Protein AF-A0A7Z0QKZ6-F1 (afdb_monomer_lite)

pLDDT: mean 84.81, std 18.02, range [39.22, 97.56]

Secondary structure (DSSP, 8-state):
-----PPPP--TT-----EEEEEEETTTTEEEEEEES-B-TTHHHHHHHHHHHHHHTT-EEEEEEEE---B-HHHHHHHHHHHHHHHHHHHT--

Foldseek 3Di:
DDDPDPDDPDPPDPPKDWDKDWDADPVQLEIEMETEEEHDPCQLVVLCVRCVVSVVVVHQHDYYHYDYPYYDVVSVVSNVVVSVVRNVVNVVVD

Organism: NCBI:txid2823807

Structure (mmCIF, N/CA/C/O backbone):
data_AF-A0A7Z0QKZ6-F1
#
_entry.id   AF-A0A7Z0QKZ6-F1
#
loop_
_atom_site.group_PDB
_atom_site.id
_atom_site.type_symbol
_atom_site.label_atom_id
_atom_site.label_alt_id
_atom_site.label_comp_id
_atom_site.label_asym_id
_atom_site.label_entity_id
_atom_site.label_seq_id
_atom_site.pdbx_PDB_ins_code
_atom_site.Cartn_x
_atom_site.Cartn_y
_atom_site.Cartn_z
_atom_site.occupancy
_atom_site.B_iso_or_equiv
_atom_site.auth_seq_id
_atom_site.auth_comp_id
_atom_site.auth_asym_id
_atom_site.auth_atom_id
_atom_site.pdbx_PDB_model_num
ATOM 1 N N . MET A 1 1 ? -5.699 32.355 -43.382 1.00 43.12 1 MET A N 1
ATOM 2 C CA . MET A 1 1 ? -4.638 32.310 -42.357 1.00 43.12 1 MET A CA 1
ATOM 3 C C . MET A 1 1 ? -5.149 31.380 -41.281 1.00 43.12 1 MET A C 1
ATOM 5 O O . MET A 1 1 ? -6.093 31.742 -40.596 1.00 43.12 1 MET A O 1
ATOM 9 N N . THR A 1 2 ? -4.662 30.146 -41.265 1.00 46.81 2 THR A N 1
ATOM 10 C CA . THR A 1 2 ? -5.127 29.094 -40.355 1.00 46.81 2 THR A CA 1
ATOM 11 C C . THR A 1 2 ? -4.120 29.032 -39.218 1.00 46.81 2 THR A C 1
ATOM 13 O O . THR A 1 2 ? -2.930 28.860 -39.480 1.00 46.81 2 THR A O 1
ATOM 16 N N . GLU A 1 3 ? -4.568 29.274 -37.990 1.00 48.03 3 GLU A N 1
ATOM 17 C CA . GLU A 1 3 ? -3.710 29.185 -36.808 1.00 48.03 3 GLU A CA 1
ATOM 18 C C . GLU A 1 3 ? -3.150 27.760 -36.670 1.00 48.03 3 GLU A C 1
ATOM 20 O O . GLU A 1 3 ? -3.857 26.798 -36.991 1.00 48.03 3 GLU A O 1
ATOM 25 N N . PRO A 1 4 ? -1.894 27.591 -36.221 1.00 47.53 4 PRO A N 1
ATOM 26 C CA . PRO A 1 4 ? -1.378 26.271 -35.916 1.00 47.53 4 PRO A CA 1
ATOM 27 C C . PRO A 1 4 ? -2.149 25.727 -34.712 1.00 47.53 4 PRO A C 1
ATOM 29 O O . PRO A 1 4 ? -2.084 26.272 -33.611 1.00 47.53 4 PRO A O 1
ATOM 32 N N . VAL A 1 5 ? -2.904 24.653 -34.942 1.00 58.44 5 VAL A N 1
ATOM 33 C CA . VAL A 1 5 ? -3.460 23.826 -33.872 1.00 58.44 5 VAL A CA 1
ATOM 34 C C . VAL A 1 5 ? -2.263 23.301 -33.090 1.00 58.44 5 VAL A C 1
ATOM 36 O O . VAL A 1 5 ? -1.442 22.577 -33.644 1.00 58.44 5 VAL A O 1
ATOM 39 N N . ALA A 1 6 ? -2.122 23.733 -31.838 1.00 55.16 6 ALA A N 1
ATOM 40 C CA . ALA A 1 6 ? -1.105 23.196 -30.951 1.00 55.16 6 ALA A CA 1
ATOM 41 C C . ALA A 1 6 ? -1.318 21.684 -30.841 1.00 55.16 6 ALA A C 1
ATOM 43 O O . ALA A 1 6 ? -2.416 21.243 -30.485 1.00 55.16 6 ALA A O 1
ATOM 44 N N . ASP A 1 7 ? -0.286 20.906 -31.166 1.00 52.22 7 ASP A N 1
AT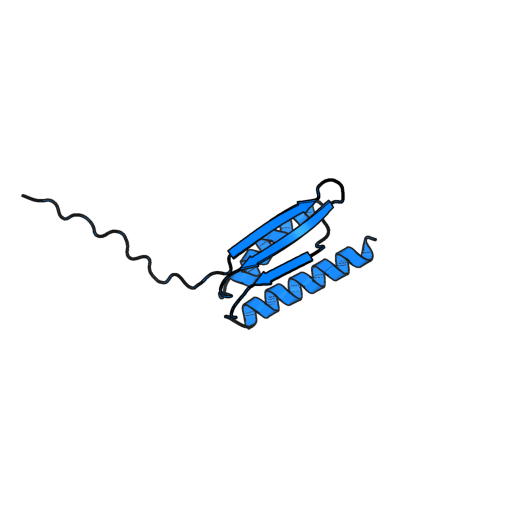OM 45 C CA . ASP A 1 7 ? -0.297 19.473 -30.917 1.00 52.22 7 ASP A CA 1
ATOM 46 C C . ASP A 1 7 ? -0.644 19.238 -29.437 1.00 52.22 7 ASP A C 1
ATOM 48 O O . ASP A 1 7 ? -0.117 19.939 -28.560 1.00 52.22 7 ASP A O 1
ATOM 52 N N . PRO A 1 8 ? -1.559 18.300 -29.124 1.00 52.94 8 PRO A N 1
ATOM 53 C CA . PRO A 1 8 ? -1.796 17.923 -27.740 1.00 52.94 8 PRO A CA 1
ATOM 54 C C . PRO A 1 8 ? -0.454 17.497 -27.132 1.00 52.94 8 PRO A C 1
ATOM 56 O O . PRO A 1 8 ? 0.336 16.850 -27.823 1.00 52.94 8 PRO A O 1
ATOM 59 N N . PRO A 1 9 ? -0.167 17.861 -25.869 1.00 47.19 9 PRO A N 1
ATOM 60 C CA . PRO A 1 9 ? 1.122 17.559 -25.269 1.00 47.19 9 PRO A CA 1
ATOM 61 C C . PRO A 1 9 ? 1.375 16.058 -25.383 1.00 47.19 9 PRO A C 1
ATOM 63 O O . PRO A 1 9 ? 0.572 15.257 -24.895 1.00 47.19 9 PRO A O 1
ATOM 66 N N . GLU A 1 10 ? 2.473 15.683 -26.046 1.00 48.81 10 GLU A N 1
ATOM 67 C CA . GLU A 1 10 ? 2.975 14.317 -26.002 1.00 48.81 10 GLU A CA 1
ATOM 68 C C . GLU A 1 10 ? 3.066 13.930 -24.527 1.00 48.81 10 GLU A C 1
ATOM 70 O O . GLU A 1 10 ? 3.804 14.540 -23.747 1.00 48.81 10 GLU A O 1
ATOM 75 N N . ILE A 1 11 ? 2.259 12.947 -24.123 1.00 49.16 11 ILE A N 1
ATOM 76 C CA . ILE A 1 11 ? 2.356 12.336 -22.803 1.00 49.16 11 ILE A CA 1
ATOM 77 C C . ILE A 1 11 ? 3.686 11.585 -22.800 1.00 49.16 11 ILE A C 1
ATOM 79 O O . ILE A 1 11 ? 3.762 10.401 -23.127 1.00 49.16 11 ILE A O 1
ATOM 83 N N . GLY A 1 12 ? 4.753 12.312 -22.480 1.00 39.22 12 GLY A N 1
ATOM 84 C CA . GLY A 1 12 ? 6.066 11.758 -22.231 1.00 39.22 12 GLY A CA 1
ATOM 85 C C . GLY A 1 12 ? 5.949 10.667 -21.170 1.00 39.22 12 GLY A C 1
ATOM 86 O O . GLY A 1 12 ? 5.468 10.913 -20.066 1.00 39.22 12 GLY A O 1
ATOM 87 N N . SER A 1 13 ? 6.353 9.455 -21.557 1.00 43.19 13 SER A N 1
ATOM 88 C CA . SER A 1 13 ? 6.683 8.326 -20.681 1.00 43.19 13 SER A CA 1
ATOM 89 C C . SER A 1 13 ? 5.663 8.002 -19.578 1.00 43.19 13 SER A C 1
ATOM 91 O O . SER A 1 13 ? 5.948 8.084 -18.381 1.00 43.19 13 SER A O 1
ATOM 93 N N . ALA A 1 14 ? 4.491 7.499 -19.975 1.00 49.19 14 ALA A N 1
ATOM 94 C CA . ALA A 1 14 ? 3.637 6.715 -19.085 1.00 49.19 14 ALA A CA 1
ATOM 95 C C . ALA A 1 14 ? 4.364 5.414 -18.684 1.00 49.19 14 ALA A C 1
ATOM 97 O O . ALA A 1 14 ? 4.158 4.362 -19.286 1.00 49.19 14 ALA A O 1
ATOM 98 N N . GLN A 1 15 ? 5.257 5.477 -17.689 1.00 54.88 15 GLN A N 1
ATOM 99 C CA . GLN A 1 15 ? 5.673 4.269 -16.978 1.00 54.88 15 GLN A CA 1
ATOM 100 C C . GLN A 1 15 ? 4.397 3.564 -16.513 1.00 54.88 15 GLN A C 1
ATOM 102 O O . GLN A 1 15 ? 3.496 4.237 -16.005 1.00 54.88 15 GLN A O 1
ATOM 107 N N . PRO A 1 16 ? 4.264 2.247 -16.707 1.00 58.47 16 PRO A N 1
ATOM 108 C CA . PRO A 1 16 ? 3.073 1.576 -16.248 1.00 58.47 16 PRO A CA 1
ATOM 109 C C . PRO A 1 16 ? 3.078 1.622 -14.716 1.00 58.47 16 PRO A C 1
ATOM 111 O O . PRO A 1 16 ? 4.065 1.291 -14.058 1.00 58.47 16 PRO A O 1
ATOM 114 N N . TYR A 1 17 ? 1.994 2.154 -14.163 1.00 80.81 17 TYR A N 1
ATOM 115 C CA . TYR A 1 17 ? 1.843 2.363 -12.733 1.00 80.81 17 TYR A CA 1
ATOM 116 C C . TYR A 1 17 ? 0.865 1.340 -12.177 1.00 80.81 17 TYR A C 1
ATOM 118 O O . TYR A 1 17 ? -0.231 1.163 -12.723 1.00 80.81 17 TYR A O 1
ATOM 126 N N . LEU A 1 18 ? 1.199 0.761 -11.025 1.00 93.00 18 LEU A N 1
ATOM 127 C CA . LEU A 1 18 ? 0.291 -0.118 -10.312 1.00 93.00 18 LEU A CA 1
ATOM 128 C C . LEU A 1 18 ? -0.901 0.723 -9.872 1.00 93.00 18 LEU A C 1
ATOM 130 O O . LEU A 1 18 ? -0.775 1.709 -9.137 1.00 93.00 18 LEU A O 1
ATOM 134 N N . SER A 1 19 ? -2.080 0.370 -10.350 1.00 95.06 19 SER A N 1
ATOM 135 C CA . SER A 1 19 ? -3.312 0.986 -9.888 1.00 95.06 19 SER A CA 1
ATOM 136 C C . SER A 1 19 ? -3.647 0.432 -8.509 1.00 95.06 19 SER A C 1
ATOM 138 O O . SER A 1 19 ? -3.512 -0.766 -8.264 1.00 95.06 19 SER A O 1
ATOM 140 N N . MET A 1 20 ? -4.053 1.308 -7.590 1.00 96.44 20 MET A N 1
ATOM 141 C CA . MET A 1 20 ? -4.271 0.953 -6.189 1.00 96.44 20 MET A CA 1
ATOM 142 C C . MET A 1 20 ? -5.594 1.518 -5.693 1.00 96.44 20 MET A C 1
ATOM 144 O O . MET A 1 20 ? -5.909 2.684 -5.937 1.00 96.44 20 MET A O 1
ATOM 148 N N . ARG A 1 21 ? -6.348 0.720 -4.938 1.00 96.44 21 ARG A N 1
ATOM 149 C CA . ARG A 1 21 ? -7.581 1.168 -4.285 1.00 96.44 21 ARG A CA 1
ATOM 150 C C . ARG A 1 21 ? -7.694 0.608 -2.884 1.00 96.44 21 ARG A C 1
ATOM 152 O O . ARG A 1 21 ? -7.622 -0.601 -2.689 1.00 96.44 21 ARG A O 1
ATOM 159 N N . ALA A 1 22 ? -7.936 1.505 -1.936 1.00 96.44 22 ALA A N 1
ATOM 160 C CA . ALA A 1 22 ? -8.318 1.161 -0.578 1.00 96.44 22 ALA A CA 1
ATOM 161 C C . ALA A 1 22 ? -9.842 0.996 -0.475 1.00 96.44 22 ALA A C 1
ATOM 163 O O . ALA A 1 22 ? -10.607 1.757 -1.071 1.00 96.44 22 ALA A O 1
ATOM 164 N N . MET A 1 23 ? -10.273 0.008 0.298 1.00 97.25 23 MET A N 1
ATOM 165 C CA . MET A 1 23 ? -11.655 -0.199 0.719 1.00 97.25 23 MET A CA 1
ATOM 166 C C . MET A 1 23 ? -11.662 -0.491 2.215 1.00 97.25 23 MET A C 1
ATOM 168 O O . MET A 1 23 ? -10.699 -1.054 2.740 1.00 97.25 23 MET A O 1
ATOM 172 N N . THR A 1 24 ? -12.739 -0.137 2.904 1.00 96.81 24 THR A N 1
ATOM 173 C CA . THR A 1 24 ? -12.807 -0.280 4.356 1.00 96.81 24 THR A CA 1
ATOM 174 C C . THR A 1 24 ? -14.086 -0.958 4.818 1.00 96.81 24 THR A C 1
ATOM 176 O O . THR A 1 24 ? -15.153 -0.776 4.238 1.00 96.81 24 THR A O 1
ATOM 179 N N . ASP A 1 25 ? -13.964 -1.710 5.908 1.00 96.19 25 ASP A N 1
ATOM 180 C CA . ASP A 1 25 ? -15.075 -2.039 6.796 1.00 96.19 25 ASP A CA 1
ATOM 181 C C . ASP A 1 25 ? -14.990 -1.082 7.988 1.00 96.19 25 ASP A C 1
ATOM 183 O O . ASP A 1 25 ? -14.072 -1.163 8.810 1.00 96.19 25 ASP A O 1
ATOM 187 N N . THR A 1 26 ? -15.909 -0.122 8.048 1.00 94.00 26 THR A N 1
ATOM 188 C CA . THR A 1 26 ? -15.895 0.935 9.065 1.00 94.00 26 THR A CA 1
ATOM 189 C C . THR A 1 26 ? -16.338 0.439 10.437 1.00 94.00 26 THR A C 1
ATOM 191 O O . THR A 1 26 ? -15.864 0.975 11.440 1.00 94.00 26 THR A O 1
ATOM 194 N N . GLN A 1 27 ? -17.190 -0.590 10.496 1.00 94.69 27 GLN A N 1
ATOM 195 C CA . GLN A 1 27 ? -17.681 -1.167 11.749 1.00 94.69 27 GLN A CA 1
ATOM 196 C C . GLN A 1 27 ? -16.574 -1.944 12.456 1.00 94.69 27 GLN A C 1
ATOM 198 O O . GLN A 1 27 ? -16.398 -1.818 13.665 1.00 94.69 27 GLN A O 1
ATOM 203 N N . ARG A 1 28 ? -15.798 -2.718 11.691 1.00 93.50 28 ARG A N 1
ATOM 204 C CA . ARG A 1 28 ? -14.709 -3.556 12.217 1.00 93.50 28 ARG A CA 1
ATOM 205 C C . ARG A 1 28 ? -13.334 -2.901 12.143 1.00 93.50 28 ARG A C 1
ATOM 207 O O . ARG A 1 28 ? -12.355 -3.516 12.550 1.00 93.50 28 ARG A O 1
ATOM 214 N N . LYS A 1 29 ? -13.247 -1.681 11.600 1.00 94.94 29 LYS A N 1
ATOM 215 C CA . LYS A 1 29 ? -11.987 -0.959 11.359 1.00 94.94 29 LYS A CA 1
ATOM 216 C C . LYS A 1 29 ? -10.985 -1.793 10.551 1.00 94.94 29 LYS A C 1
ATOM 218 O O . LYS A 1 29 ? -9.807 -1.856 10.882 1.00 94.94 29 LYS A O 1
ATOM 223 N N . LEU A 1 30 ? -11.436 -2.412 9.459 1.00 94.94 30 LEU A N 1
ATOM 224 C CA . LEU A 1 30 ? -10.571 -3.210 8.579 1.00 94.94 30 LEU A CA 1
ATOM 225 C C . LEU A 1 30 ? -10.285 -2.478 7.268 1.00 94.94 30 LEU A C 1
ATOM 227 O O . LEU A 1 30 ? -11.173 -1.851 6.691 1.00 94.94 30 LEU A O 1
ATOM 231 N N . LEU A 1 31 ? -9.046 -2.582 6.796 1.00 95.19 31 LEU A N 1
ATOM 232 C CA . LEU A 1 31 ? -8.561 -2.040 5.532 1.00 95.19 31 LEU A CA 1
ATOM 233 C C . LEU A 1 31 ? -8.245 -3.178 4.556 1.00 95.19 31 LEU A C 1
ATOM 235 O O . LEU A 1 31 ? -7.525 -4.124 4.884 1.00 95.19 31 LEU A O 1
ATOM 239 N N . TYR A 1 32 ? -8.749 -3.031 3.335 1.00 96.44 32 TYR A N 1
ATOM 240 C CA . TYR A 1 32 ? -8.505 -3.901 2.193 1.00 96.44 32 TYR A CA 1
ATOM 241 C C . TYR A 1 32 ? -7.854 -3.069 1.090 1.00 96.44 32 TYR A C 1
ATOM 243 O O . TYR A 1 32 ? -8.333 -1.973 0.792 1.00 96.44 32 TYR A O 1
ATOM 251 N N . ILE A 1 33 ? -6.785 -3.565 0.472 1.00 97.06 33 ILE A N 1
ATOM 252 C CA . ILE A 1 33 ? -6.122 -2.868 -0.637 1.00 97.06 33 ILE A CA 1
ATOM 253 C C . ILE A 1 33 ? -6.079 -3.777 -1.861 1.00 97.06 33 ILE A C 1
ATOM 255 O O . ILE A 1 33 ? -5.558 -4.885 -1.800 1.00 97.06 33 ILE A O 1
ATOM 259 N N . ASN A 1 34 ? -6.603 -3.285 -2.980 1.00 97.12 34 ASN A N 1
ATOM 260 C CA . ASN A 1 34 ? -6.538 -3.955 -4.274 1.00 97.12 34 ASN A CA 1
ATOM 261 C C . ASN A 1 34 ? -5.474 -3.282 -5.143 1.00 97.12 34 ASN A C 1
ATOM 263 O O . ASN A 1 34 ? -5.459 -2.053 -5.242 1.00 97.12 34 ASN A O 1
ATOM 267 N N . LEU A 1 35 ? -4.618 -4.087 -5.768 1.00 96.94 35 LEU A N 1
ATOM 268 C CA . LEU A 1 35 ? -3.509 -3.672 -6.624 1.00 96.94 35 LEU A CA 1
ATOM 269 C C . LEU A 1 35 ? -3.646 -4.340 -8.003 1.00 96.94 35 LEU A C 1
ATOM 271 O O . LEU A 1 35 ? -3.789 -5.564 -8.065 1.00 96.94 35 LEU A O 1
ATOM 275 N N . TRP A 1 36 ? -3.601 -3.578 -9.100 1.00 96.06 36 TRP A N 1
ATOM 276 C CA . TRP A 1 36 ? -3.678 -4.130 -10.462 1.00 96.06 36 TRP A CA 1
ATOM 277 C C . TRP A 1 36 ? -2.821 -3.370 -11.481 1.00 96.06 36 TRP A C 1
ATOM 279 O O . TRP A 1 36 ? -2.723 -2.146 -11.421 1.00 96.06 36 TRP A O 1
ATOM 289 N N . GLY A 1 37 ? -2.223 -4.096 -12.428 1.00 93.81 37 GLY A N 1
ATOM 290 C CA . GLY A 1 37 ? -1.299 -3.547 -13.435 1.00 93.81 37 GLY A CA 1
ATOM 291 C C . GLY A 1 37 ? 0.176 -3.807 -13.110 1.00 93.81 37 GLY A C 1
ATOM 292 O O . GLY A 1 37 ? 0.484 -4.583 -12.203 1.00 93.81 37 GLY A O 1
ATOM 293 N N . ASP A 1 38 ? 1.088 -3.202 -13.868 1.00 95.56 38 ASP A N 1
ATOM 294 C CA . ASP A 1 38 ? 2.532 -3.377 -13.670 1.00 95.56 38 ASP A CA 1
ATOM 295 C C . ASP A 1 38 ? 3.043 -2.593 -12.460 1.00 95.56 38 ASP A C 1
ATOM 297 O O . ASP A 1 38 ? 2.545 -1.515 -12.145 1.00 95.56 38 ASP A O 1
ATOM 301 N N . VAL A 1 39 ? 4.070 -3.118 -11.797 1.00 95.31 39 VAL A N 1
ATOM 302 C CA . VAL A 1 39 ? 4.735 -2.437 -10.683 1.00 95.31 39 VAL A CA 1
ATOM 303 C C . VAL A 1 39 ? 5.777 -1.450 -11.215 1.00 95.31 39 VAL A C 1
ATOM 305 O O . VAL A 1 39 ? 6.815 -1.847 -11.747 1.00 95.31 39 VAL A O 1
ATOM 308 N N . GLY A 1 40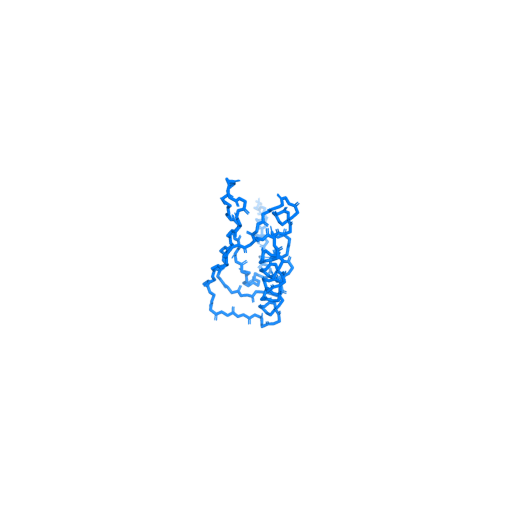 ? 5.526 -0.159 -11.028 1.00 95.19 40 GLY A N 1
ATOM 309 C CA . GLY A 1 40 ? 6.422 0.945 -11.354 1.00 95.19 40 GLY A CA 1
ATOM 310 C C . GLY A 1 40 ? 7.302 1.382 -10.178 1.00 95.19 40 GLY A C 1
ATOM 311 O O . GLY A 1 40 ? 7.085 1.026 -9.019 1.00 95.19 40 GLY A O 1
ATOM 312 N N . ALA A 1 41 ? 8.306 2.215 -10.464 1.00 93.56 41 ALA A N 1
ATOM 313 C CA . ALA A 1 41 ? 9.390 2.524 -9.522 1.00 93.56 41 ALA A CA 1
ATOM 314 C C . ALA A 1 41 ? 8.903 3.250 -8.259 1.00 93.56 41 ALA A C 1
ATOM 316 O O . ALA A 1 41 ? 9.494 3.133 -7.190 1.00 93.56 41 ALA A O 1
ATOM 317 N N . GLN A 1 42 ? 7.814 4.012 -8.376 1.00 94.12 42 GLN A N 1
ATOM 318 C CA . GLN A 1 42 ? 7.284 4.829 -7.284 1.00 94.12 42 GLN A CA 1
ATOM 319 C C . GLN A 1 42 ? 6.182 4.133 -6.478 1.00 94.12 42 GLN A C 1
ATOM 321 O O . GLN A 1 42 ? 5.633 4.729 -5.546 1.00 94.12 42 GLN A O 1
ATOM 326 N N . ASP A 1 43 ? 5.839 2.889 -6.807 1.00 95.38 43 ASP A N 1
ATOM 327 C CA . ASP A 1 43 ? 4.652 2.249 -6.245 1.00 95.38 43 ASP A CA 1
ATOM 328 C C . ASP A 1 43 ? 4.801 1.887 -4.766 1.00 95.38 43 ASP A C 1
ATOM 330 O O . ASP A 1 43 ? 3.827 1.985 -4.021 1.00 95.38 43 ASP A O 1
ATOM 334 N N . GLY A 1 44 ? 6.020 1.635 -4.284 1.00 95.31 44 GLY A N 1
ATOM 335 C CA . GLY A 1 44 ? 6.290 1.513 -2.846 1.00 95.31 44 GLY A CA 1
ATOM 336 C C . GLY A 1 44 ? 5.926 2.775 -2.052 1.00 95.31 44 GLY A C 1
ATOM 337 O O . GLY A 1 44 ? 5.247 2.714 -1.020 1.00 95.31 44 GLY A O 1
ATOM 338 N N . LYS A 1 45 ? 6.262 3.957 -2.587 1.00 95.06 45 LYS A N 1
ATOM 339 C CA . LYS A 1 45 ? 5.870 5.251 -2.004 1.00 95.06 45 LYS A CA 1
ATOM 340 C C . LYS A 1 45 ? 4.364 5.490 -2.123 1.00 95.06 45 LYS A C 1
ATOM 342 O O . LYS A 1 45 ? 3.747 5.953 -1.163 1.00 95.06 45 LYS A O 1
ATOM 347 N N . ARG A 1 46 ? 3.759 5.180 -3.276 1.00 95.25 46 ARG A N 1
ATOM 348 C CA . ARG A 1 46 ? 2.313 5.363 -3.505 1.00 95.25 46 ARG A CA 1
ATOM 349 C C . ARG A 1 46 ? 1.478 4.483 -2.575 1.00 95.25 46 ARG A C 1
ATOM 351 O O . ARG A 1 46 ? 0.521 4.984 -1.986 1.00 95.25 46 ARG A O 1
ATOM 358 N N . PHE A 1 47 ? 1.889 3.234 -2.357 1.00 96.44 47 PHE A N 1
ATOM 359 C CA . PHE A 1 47 ? 1.251 2.332 -1.398 1.00 96.44 47 PHE A CA 1
ATOM 360 C C . PHE A 1 47 ? 1.277 2.915 0.020 1.00 96.44 47 PHE A C 1
ATOM 362 O O . PHE A 1 47 ? 0.244 2.977 0.689 1.00 96.44 47 PHE A O 1
ATOM 369 N N . ARG A 1 48 ? 2.432 3.435 0.456 1.00 94.75 48 ARG A N 1
ATOM 370 C CA . ARG A 1 48 ? 2.575 4.078 1.770 1.00 94.75 48 ARG A CA 1
ATOM 371 C C . ARG A 1 48 ? 1.624 5.253 1.945 1.00 94.75 48 ARG A C 1
ATOM 373 O O . ARG A 1 48 ? 0.950 5.355 2.971 1.00 94.75 48 ARG A O 1
ATOM 380 N N . VAL A 1 49 ? 1.586 6.144 0.954 1.00 96.31 49 VAL A N 1
ATOM 381 C CA . VAL A 1 49 ? 0.724 7.335 0.954 1.00 96.31 49 VAL A CA 1
ATOM 382 C C . VAL A 1 49 ? -0.749 6.933 1.015 1.00 96.31 49 VAL A C 1
ATOM 384 O O . VAL A 1 49 ? -1.506 7.538 1.770 1.00 96.31 49 VAL A O 1
ATOM 387 N N . LEU A 1 50 ? -1.137 5.880 0.291 1.00 95.50 50 LEU A N 1
ATOM 388 C CA . LEU A 1 50 ? -2.495 5.345 0.311 1.00 95.50 50 LEU A CA 1
ATOM 389 C C . LEU A 1 50 ? -2.870 4.754 1.678 1.00 95.50 50 LEU A C 1
ATOM 391 O O . LEU A 1 50 ? -3.942 5.055 2.196 1.00 95.50 50 LEU A O 1
ATOM 395 N N . ALA A 1 51 ? -2.019 3.906 2.260 1.00 94.19 51 ALA A N 1
ATOM 396 C CA . ALA A 1 51 ? -2.353 3.141 3.462 1.00 94.19 51 ALA A CA 1
ATOM 397 C C . ALA A 1 51 ? -2.259 3.971 4.755 1.00 94.19 51 ALA A C 1
ATOM 399 O O . ALA A 1 51 ? -3.080 3.809 5.660 1.00 94.19 51 ALA A O 1
ATOM 400 N N . THR A 1 52 ? -1.279 4.876 4.854 1.00 92.88 52 THR A N 1
ATOM 401 C CA . THR A 1 52 ? -0.933 5.584 6.104 1.00 92.88 52 THR A CA 1
ATOM 402 C C . THR A 1 52 ? -2.117 6.287 6.786 1.00 92.88 52 THR A C 1
ATOM 404 O O . THR A 1 52 ? -2.237 6.144 8.007 1.00 92.88 52 THR A O 1
ATOM 407 N N . PRO A 1 53 ? -3.003 7.022 6.081 1.00 94.50 53 PRO A N 1
ATOM 408 C CA . PRO A 1 53 ? -4.136 7.691 6.721 1.00 94.50 53 PRO A CA 1
ATOM 409 C C . PRO A 1 53 ? -5.060 6.716 7.458 1.00 94.50 53 PRO A C 1
ATOM 411 O O . PRO A 1 53 ? -5.417 6.963 8.606 1.00 94.50 53 PRO A O 1
ATOM 414 N N . TYR A 1 54 ? -5.366 5.566 6.853 1.00 94.25 54 TYR A N 1
ATOM 415 C CA . TYR A 1 54 ? -6.219 4.542 7.459 1.00 94.25 54 TYR A CA 1
ATOM 416 C C . TYR A 1 54 ? -5.577 3.937 8.707 1.00 94.25 54 TYR A C 1
ATOM 418 O O . TYR A 1 54 ? -6.232 3.825 9.742 1.00 94.25 54 TYR A O 1
ATOM 426 N N . ILE A 1 55 ? -4.281 3.623 8.638 1.00 91.38 55 ILE A N 1
ATOM 427 C CA . ILE A 1 55 ? -3.533 3.088 9.782 1.00 91.38 55 ILE A CA 1
ATOM 428 C C . ILE A 1 55 ? -3.524 4.093 10.942 1.00 91.38 55 ILE A C 1
ATOM 430 O O . ILE A 1 55 ? -3.727 3.715 12.093 1.00 91.38 55 ILE A O 1
ATOM 434 N N . ARG A 1 56 ? -3.348 5.392 10.659 1.00 91.31 56 ARG A N 1
ATOM 435 C CA . ARG A 1 56 ? -3.431 6.454 11.681 1.00 91.31 56 ARG A CA 1
ATOM 436 C C . ARG A 1 56 ? -4.835 6.602 12.268 1.00 91.31 56 ARG A C 1
ATOM 438 O O . ARG A 1 56 ? -4.961 6.926 13.441 1.00 91.31 56 ARG A O 1
ATOM 445 N N . SER A 1 57 ? -5.875 6.331 11.483 1.00 92.44 57 SER A N 1
ATOM 446 C CA . SER A 1 57 ? -7.274 6.314 11.932 1.00 92.44 57 SER A CA 1
ATOM 447 C C . SER A 1 57 ? -7.696 5.009 12.628 1.00 92.44 57 SER A C 1
ATOM 449 O O . SER A 1 57 ? -8.891 4.804 12.865 1.00 92.44 57 SER A O 1
ATOM 451 N N . GLY A 1 58 ? -6.736 4.133 12.946 1.00 92.25 58 GLY A N 1
ATOM 452 C CA . GLY A 1 58 ? -6.955 2.900 13.700 1.00 92.25 58 GLY A CA 1
ATOM 453 C C . GLY A 1 58 ? -7.482 1.729 12.875 1.00 92.25 58 GLY A C 1
ATOM 454 O O . GLY A 1 58 ? -7.978 0.771 13.457 1.00 92.25 58 GLY A O 1
ATOM 455 N N . TYR A 1 59 ? -7.415 1.790 11.542 1.00 94.31 59 TYR A N 1
ATOM 456 C CA . TYR A 1 59 ? -7.756 0.636 10.713 1.00 94.31 59 TYR A CA 1
ATOM 457 C C . TYR A 1 59 ? -6.623 -0.393 10.712 1.00 94.31 59 TYR A C 1
ATOM 459 O O . TYR A 1 59 ? -5.448 -0.036 10.605 1.00 94.31 59 TYR A O 1
ATOM 467 N N . LEU A 1 60 ? -6.988 -1.671 10.764 1.00 93.81 60 LEU A N 1
ATOM 468 C CA . LEU A 1 60 ? -6.077 -2.803 10.636 1.00 93.81 60 LEU A CA 1
ATOM 469 C C . LEU A 1 60 ? -5.996 -3.241 9.174 1.00 93.81 60 LEU A C 1
ATOM 471 O O . LEU A 1 60 ? -7.026 -3.445 8.527 1.00 93.81 60 LEU A O 1
ATOM 475 N N . LEU A 1 61 ? -4.781 -3.409 8.645 1.00 93.94 61 LEU A N 1
ATOM 476 C CA . LEU A 1 61 ? -4.601 -3.963 7.304 1.00 93.94 61 LEU A CA 1
ATOM 477 C C . LEU A 1 61 ? -4.958 -5.451 7.336 1.00 93.94 61 LEU A C 1
ATOM 479 O O . LEU A 1 61 ? -4.219 -6.256 7.894 1.00 93.94 61 LEU A O 1
ATOM 483 N N . HIS A 1 62 ? -6.096 -5.805 6.743 1.00 94.50 62 HIS A N 1
ATOM 484 C CA . HIS A 1 62 ? -6.633 -7.161 6.808 1.00 94.50 62 HIS A CA 1
ATOM 485 C C . HIS A 1 62 ? -6.297 -7.987 5.565 1.00 94.50 62 HIS A C 1
ATOM 487 O O . HIS A 1 62 ? -6.012 -9.178 5.665 1.00 94.50 62 HIS A O 1
ATOM 493 N N . ARG A 1 63 ? -6.336 -7.371 4.378 1.00 94.38 63 ARG A N 1
ATOM 494 C CA . ARG A 1 63 ? -6.058 -8.066 3.116 1.00 94.38 63 ARG A CA 1
ATOM 495 C C . ARG A 1 63 ? -5.454 -7.129 2.083 1.00 94.38 63 ARG A C 1
ATOM 497 O O . ARG A 1 63 ? -5.931 -6.010 1.898 1.00 94.38 63 ARG A O 1
ATOM 504 N N . VAL A 1 64 ? -4.474 -7.645 1.349 1.00 96.19 64 VAL A N 1
ATOM 505 C CA . VAL A 1 64 ? -4.017 -7.064 0.087 1.00 96.19 64 VAL A CA 1
ATOM 506 C C . VAL A 1 64 ? -4.254 -8.083 -1.019 1.00 96.19 64 VAL A C 1
ATOM 508 O O . VAL A 1 64 ? -3.884 -9.246 -0.879 1.00 96.19 64 VAL A O 1
ATOM 511 N N . THR A 1 65 ? -4.916 -7.668 -2.092 1.00 96.50 65 THR A N 1
ATOM 512 C CA . THR A 1 65 ? -5.152 -8.496 -3.277 1.00 96.50 65 THR A CA 1
ATOM 513 C C . THR A 1 65 ? -4.421 -7.879 -4.455 1.00 96.50 65 THR A C 1
ATOM 515 O O . THR A 1 65 ? -4.526 -6.677 -4.692 1.00 96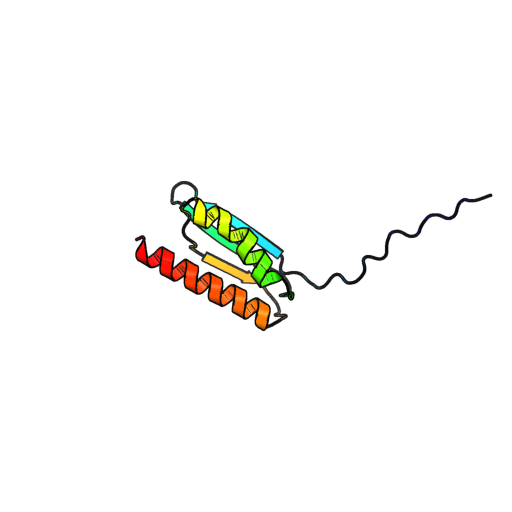.50 65 THR A O 1
ATOM 518 N N . THR A 1 66 ? -3.676 -8.699 -5.191 1.00 94.94 66 THR A N 1
ATOM 519 C CA . THR A 1 66 ? -2.798 -8.234 -6.265 1.00 94.94 66 THR A CA 1
ATOM 520 C C . THR A 1 66 ? -3.040 -9.037 -7.533 1.00 94.94 66 THR A C 1
ATOM 522 O O . THR A 1 66 ? -3.058 -10.263 -7.496 1.00 94.94 66 THR A O 1
ATOM 525 N N . SER A 1 67 ? -3.199 -8.333 -8.653 1.00 95.38 67 SER A N 1
ATOM 526 C CA . SER A 1 67 ? -3.228 -8.893 -10.005 1.00 95.38 67 SER A CA 1
ATOM 527 C C . SER A 1 67 ? -2.248 -8.111 -10.872 1.00 95.38 67 SER A C 1
ATOM 529 O O . SER A 1 67 ? -2.592 -7.073 -11.439 1.00 95.38 67 SER A O 1
ATOM 531 N N . SER A 1 68 ? -1.010 -8.585 -10.939 1.00 93.75 68 SER A N 1
ATOM 532 C CA . SER A 1 68 ? 0.079 -7.912 -11.642 1.00 93.75 68 SER A CA 1
ATOM 533 C C . SER A 1 68 ? 0.845 -8.915 -12.503 1.00 93.75 68 SER A C 1
ATOM 535 O O . SER A 1 68 ? 1.086 -10.029 -12.033 1.00 93.75 68 SER A O 1
ATOM 537 N N . PRO A 1 69 ? 1.248 -8.547 -13.731 1.00 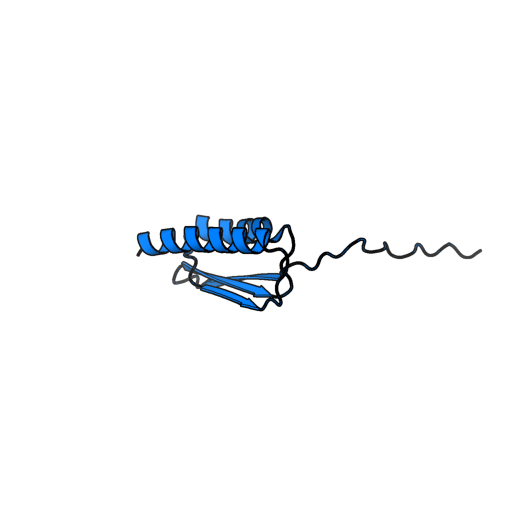92.19 69 PRO A N 1
ATOM 538 C CA . PRO A 1 69 ? 2.164 -9.354 -14.533 1.00 92.19 69 PRO A CA 1
ATOM 539 C C . PRO A 1 69 ? 3.631 -9.217 -14.071 1.00 92.19 69 PRO A C 1
ATOM 541 O O . PRO A 1 69 ? 4.498 -9.898 -14.613 1.00 92.19 69 PRO A O 1
ATOM 544 N N . GLY A 1 70 ? 3.924 -8.360 -13.082 1.00 92.81 70 GLY A N 1
ATOM 545 C CA . GLY A 1 70 ? 5.271 -8.087 -12.580 1.00 92.81 70 GLY A CA 1
ATOM 546 C C . GLY A 1 70 ? 5.659 -6.613 -12.714 1.00 92.81 70 GLY A C 1
ATOM 547 O O . GLY A 1 70 ? 4.802 -5.732 -12.737 1.00 92.81 70 GLY A O 1
ATOM 548 N N . GLY A 1 71 ? 6.963 -6.335 -12.753 1.00 93.81 71 GLY A N 1
ATOM 549 C CA . GLY A 1 71 ? 7.504 -4.982 -12.876 1.00 93.81 71 GLY A CA 1
ATOM 550 C C . GLY A 1 71 ? 8.811 -4.811 -12.106 1.00 93.81 71 GLY A C 1
ATOM 551 O O . GLY A 1 71 ? 9.646 -5.714 -12.054 1.00 93.81 71 GLY A O 1
ATOM 552 N N . ILE A 1 72 ? 8.992 -3.645 -11.496 1.00 95.69 72 ILE A N 1
ATOM 553 C CA . ILE A 1 72 ? 10.206 -3.287 -10.762 1.00 95.69 72 ILE A CA 1
ATOM 554 C C . ILE A 1 72 ? 10.242 -4.014 -9.413 1.00 95.69 72 ILE A C 1
ATOM 556 O O . ILE A 1 72 ? 9.474 -3.712 -8.498 1.00 95.69 72 ILE A O 1
ATOM 560 N N . ALA A 1 73 ? 11.173 -4.963 -9.287 1.00 95.06 73 ALA A N 1
ATOM 561 C CA . ALA A 1 73 ? 11.303 -5.831 -8.117 1.00 95.06 73 ALA A CA 1
ATOM 562 C C . ALA A 1 73 ? 11.530 -5.057 -6.810 1.00 95.06 73 ALA A C 1
ATOM 564 O O . ALA A 1 73 ? 10.925 -5.392 -5.797 1.00 95.06 73 ALA A O 1
ATOM 565 N N . GLU A 1 74 ? 12.343 -3.998 -6.832 1.00 96.19 74 GLU A N 1
ATOM 566 C CA . GLU A 1 74 ? 12.612 -3.168 -5.649 1.00 96.19 74 GLU A CA 1
ATOM 567 C C . GLU A 1 74 ? 11.330 -2.523 -5.099 1.00 96.19 74 GLU A C 1
ATOM 569 O O . GLU A 1 74 ? 11.060 -2.590 -3.901 1.00 96.19 74 GLU A O 1
ATOM 574 N N . ALA A 1 75 ? 10.484 -1.978 -5.977 1.00 95.25 75 ALA A N 1
ATOM 575 C CA . ALA A 1 75 ? 9.204 -1.402 -5.582 1.00 95.25 75 ALA A CA 1
ATOM 576 C C . ALA A 1 75 ? 8.242 -2.472 -5.041 1.00 95.25 75 ALA A C 1
ATOM 578 O O . ALA A 1 75 ? 7.550 -2.231 -4.053 1.00 95.25 75 ALA A O 1
ATOM 579 N N . ALA A 1 76 ? 8.225 -3.671 -5.634 1.00 96.31 76 ALA A N 1
ATOM 580 C CA . ALA A 1 76 ? 7.432 -4.790 -5.125 1.00 96.31 76 ALA A CA 1
ATOM 581 C C . ALA A 1 76 ? 7.906 -5.252 -3.734 1.00 96.31 76 ALA A C 1
ATOM 583 O O . ALA A 1 76 ? 7.076 -5.520 -2.863 1.00 96.31 76 ALA A O 1
ATOM 584 N N . MET A 1 77 ? 9.222 -5.302 -3.504 1.00 97.56 77 MET A N 1
ATOM 585 C CA . MET A 1 77 ? 9.807 -5.623 -2.198 1.00 97.56 77 MET A CA 1
ATOM 586 C C . MET A 1 77 ? 9.464 -4.563 -1.147 1.00 97.56 77 MET A C 1
ATOM 588 O O . MET A 1 77 ? 9.061 -4.930 -0.046 1.00 97.56 77 MET A O 1
ATOM 592 N N . ASP A 1 78 ? 9.541 -3.270 -1.482 1.00 97.44 78 ASP A N 1
ATOM 593 C CA . ASP A 1 78 ? 9.132 -2.187 -0.572 1.00 97.44 78 ASP A CA 1
ATOM 594 C C . ASP A 1 78 ? 7.639 -2.292 -0.208 1.00 97.44 78 ASP A C 1
ATOM 596 O O . ASP A 1 78 ? 7.275 -2.190 0.964 1.00 97.44 78 ASP A O 1
ATOM 600 N N . ILE A 1 79 ? 6.758 -2.584 -1.175 1.00 96.94 79 ILE A N 1
ATOM 601 C CA . ILE A 1 79 ? 5.334 -2.846 -0.893 1.00 96.94 79 ILE A CA 1
ATOM 602 C C . ILE A 1 79 ? 5.181 -4.048 0.051 1.00 96.94 79 ILE A C 1
ATOM 604 O O . ILE A 1 79 ? 4.459 -3.959 1.046 1.00 96.94 79 ILE A O 1
ATOM 608 N N . GLY A 1 80 ? 5.861 -5.162 -0.234 1.00 96.75 80 GLY A N 1
ATOM 609 C CA . GLY A 1 80 ? 5.795 -6.379 0.577 1.00 96.75 80 GLY A CA 1
ATOM 610 C C . GLY A 1 80 ? 6.255 -6.164 2.020 1.00 96.75 80 GLY A C 1
ATOM 611 O O . GLY A 1 80 ? 5.568 -6.574 2.957 1.00 96.75 80 GLY A O 1
ATOM 612 N N . GLU A 1 81 ? 7.368 -5.458 2.213 1.00 96.94 81 GLU A N 1
ATOM 613 C CA . GLU A 1 81 ? 7.901 -5.140 3.538 1.00 96.94 81 GLU A CA 1
ATOM 614 C C . GLU A 1 81 ? 6.948 -4.239 4.334 1.00 96.94 81 GLU A C 1
ATOM 616 O O . GLU A 1 81 ? 6.678 -4.479 5.513 1.00 96.94 81 GLU A O 1
ATOM 621 N N . GLN A 1 82 ? 6.349 -3.243 3.679 1.00 95.50 82 GLN A N 1
ATOM 622 C CA . GLN A 1 82 ? 5.332 -2.404 4.309 1.00 95.50 82 GLN A CA 1
ATOM 623 C C . GLN A 1 82 ? 4.101 -3.214 4.734 1.00 95.50 82 GLN A C 1
ATOM 625 O O . GLN A 1 82 ? 3.597 -3.018 5.842 1.00 95.50 82 GLN A O 1
ATOM 630 N N . ILE A 1 83 ? 3.628 -4.145 3.899 1.00 95.50 83 ILE A N 1
ATOM 631 C CA . ILE A 1 83 ? 2.517 -5.042 4.253 1.00 95.50 83 ILE A CA 1
ATOM 632 C C . ILE A 1 83 ? 2.880 -5.883 5.479 1.00 95.50 83 ILE A C 1
ATOM 634 O O . ILE A 1 83 ? 2.082 -5.947 6.416 1.00 95.50 83 ILE A O 1
ATOM 638 N N . ARG A 1 84 ? 4.082 -6.473 5.509 1.00 93.94 84 ARG A N 1
ATOM 639 C CA . ARG A 1 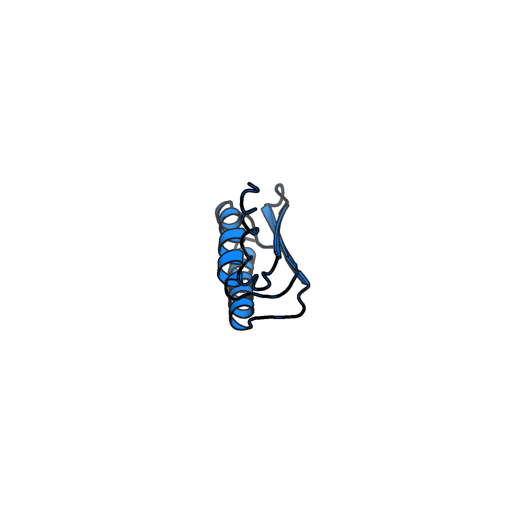84 ? 4.570 -7.282 6.638 1.00 93.94 84 ARG A CA 1
ATOM 640 C C . ARG A 1 84 ? 4.547 -6.492 7.947 1.00 93.94 84 ARG A C 1
ATOM 642 O O . ARG A 1 84 ? 3.934 -6.934 8.919 1.00 93.94 84 ARG A O 1
ATOM 649 N N . ILE A 1 85 ? 5.132 -5.293 7.957 1.00 90.88 85 ILE A N 1
ATOM 650 C CA . ILE A 1 85 ? 5.173 -4.417 9.140 1.00 90.88 85 ILE A CA 1
ATOM 651 C C . ILE A 1 85 ? 3.756 -4.080 9.632 1.00 90.88 85 ILE A C 1
ATOM 653 O O . ILE A 1 85 ? 3.482 -4.086 10.836 1.00 90.88 85 ILE A O 1
ATOM 657 N N . LEU A 1 86 ? 2.836 -3.770 8.715 1.00 88.94 86 LEU A N 1
ATOM 658 C CA . LEU A 1 86 ? 1.456 -3.412 9.057 1.00 88.94 86 LEU A CA 1
ATOM 659 C C . LEU A 1 86 ? 0.648 -4.612 9.576 1.00 88.94 86 LEU A C 1
ATOM 661 O O . LEU A 1 86 ? -0.136 -4.458 10.518 1.00 88.94 86 LEU A O 1
ATOM 665 N N . ALA A 1 87 ? 0.860 -5.801 9.011 1.00 82.94 87 ALA A N 1
ATOM 666 C CA . ALA A 1 87 ? 0.223 -7.036 9.459 1.00 82.94 87 ALA A CA 1
ATOM 667 C C . ALA A 1 87 ? 0.688 -7.430 10.872 1.00 82.94 87 ALA A C 1
ATOM 669 O O . ALA A 1 87 ? -0.140 -7.716 11.735 1.00 82.94 87 ALA A O 1
ATOM 670 N N . GLU A 1 88 ? 1.990 -7.344 11.155 1.00 84.00 88 GLU A N 1
ATOM 671 C CA . GLU A 1 88 ? 2.543 -7.616 12.490 1.00 84.00 88 GLU A CA 1
ATOM 672 C C . GLU A 1 88 ? 2.012 -6.659 13.559 1.00 84.00 88 GLU A C 1
ATOM 674 O O . GLU A 1 88 ? 1.755 -7.061 14.694 1.00 84.00 88 GLU A O 1
ATOM 679 N N . ARG A 1 89 ? 1.828 -5.379 13.214 1.00 74.69 89 ARG A N 1
ATOM 680 C CA . ARG A 1 89 ? 1.191 -4.415 14.122 1.00 74.69 89 ARG A CA 1
ATOM 681 C C . ARG A 1 89 ? -0.264 -4.776 14.393 1.00 74.69 89 ARG A C 1
ATOM 683 O O . ARG A 1 89 ? -0.694 -4.662 15.534 1.00 74.69 89 ARG A O 1
ATOM 690 N N . SER A 1 90 ? -0.981 -5.229 13.368 1.00 68.81 90 SER A N 1
ATOM 691 C CA . SER A 1 90 ? -2.387 -5.615 13.492 1.00 68.81 90 SER A CA 1
ATOM 692 C C . SER A 1 90 ? -2.562 -6.854 14.372 1.00 68.81 90 SER A C 1
ATOM 694 O O . SER A 1 90 ? -3.451 -6.873 15.215 1.00 68.81 90 SER A O 1
ATOM 696 N N . ALA A 1 91 ? -1.668 -7.839 14.256 1.00 62.88 91 ALA A N 1
ATOM 697 C CA . ALA A 1 91 ? -1.681 -9.044 15.088 1.00 62.88 91 ALA A CA 1
ATOM 698 C C . ALA A 1 91 ? -1.423 -8.770 16.582 1.00 62.88 91 ALA A C 1
ATOM 700 O O . ALA A 1 91 ? -1.879 -9.533 17.419 1.00 62.88 91 ALA A O 1
ATOM 701 N N . ARG A 1 92 ? -0.709 -7.687 16.927 1.00 65.31 92 ARG A N 1
ATOM 702 C CA . ARG A 1 92 ? -0.465 -7.279 18.326 1.00 65.31 92 ARG A CA 1
ATOM 703 C C . ARG A 1 92 ? -1.599 -6.457 18.948 1.00 65.31 92 ARG A C 1
ATOM 705 O O . ARG A 1 92 ? -1.524 -6.138 20.128 1.00 65.31 92 ARG A O 1
ATOM 712 N N . SER A 1 93 ? -2.574 -6.018 18.153 1.00 57.28 93 SER A N 1
ATOM 713 C CA . SER A 1 93 ? -3.718 -5.211 18.611 1.00 57.28 93 SER A CA 1
ATOM 714 C C . SER A 1 93 ? -5.008 -6.022 18.775 1.00 57.28 93 SER A C 1
ATOM 716 O O . SER A 1 93 ? -6.018 -5.450 19.181 1.00 57.28 93 SER A O 1
ATOM 718 N N . LEU A 1 94 ? -4.971 -7.315 18.439 1.00 52.31 94 LEU A N 1
ATOM 719 C CA . LEU A 1 94 ? -6.016 -8.310 18.689 1.00 52.31 94 LEU A CA 1
ATOM 720 C C . LEU A 1 94 ? -5.652 -9.129 19.930 1.00 52.31 94 LEU A C 1
ATOM 722 O O . LEU A 1 94 ? -6.598 -9.537 20.636 1.00 52.31 94 LEU A O 1
#

Sequence (94 aa):
MTEPVADPPEIGSAQPYLSMRAMTDTQRKLLYINLWGDVGAQDGKRFRVLATPYIRSGYLLHRVTTSSPGGIAEAAMDIGEQIRILAERSARSL

Radius of gyration: 18.0 Å; chains: 1; bounding box: 30×42×61 Å

=== Feature glossary ===
Legend for the data blocks above and below:

— What the protein is —

The amino-acid sequence is the protein's primary structure: the linear order of residues from the N-terminus to the C-terminus, written in one-letter code. Everything else here — the 3D coordinates, the secondary structure, the domain annotations — is ultimately a consequence of this string.

Database cross-references. InterPro integrates a dozen domain/family signature databases into unified entries with residue-range hits. GO terms attach function/process/location labels with evidence codes. CATH codes position the fold in a four-level structural taxonomy. Organism is the NCBI-taxonomy species name.

— Where its atoms are —

The mmCIF block holds the 3D Cartesian coordinates of each backbone atom (N, Cα, C, O) in ångströms. mmCIF is the PDB's canonical archive format — a tagged-loop text representation of the atomic model.

The six renders are orthographic views along the three Cartesian axes in both directions. Representation (cartoon, sticks, or surface) and color scheme (sequence-rainbow or by-chain) vary across proteins so the training set covers all the common visualization conventions.

— Local backbone conformation —

Secondary structure is the local, repeating backbone conformation. DSSP classifies it into eight states by reading the hydrogen-bond network: three helix types (H, G, I), two β types (E, B), two non-regular types (T, S), and unstructured coil (-).

SS3 is a coarse helix/strand/coil call (letters a/b/c) made by the P-SEA algorithm from inter-Cα distances and dihedrals. It is less detailed than DSSP but needs only Cα positions.

Backbone dihedral angles. Every residue except chain termini has a φ (preceding-C → N → Cα → C) and a ψ (N → Cα → C → next-N). They are reported in degrees following the IUPAC sign convention. Secondary structure is essentially a statement about which (φ, ψ) basin each residue occupies.

— Global shape and packing —

The geometric summary reports three shape descriptors. Rg (radius of gyration) measures how spread out the Cα atoms are about their centre of mass; compact globular proteins have small Rg, elongated or unfolded ones large. Cα contacts (<8 Å, |i−j|>4) count long-range residue pairs in spatial proximity — high for tightly packed folds, near zero for rods or random coil. The bounding-box extents give the protein's footprint along x, y, z in Å.

Solvent accessibility: the surface area of each residue that a 1.4 Å water probe can touch, in Å². When only backbone atoms are present the absolute values are lower than full-atom SASA (side chains contribute most of the area) and are flagged as backbone-only.

Plot images: a contact map (which residues are close in 3D, as an N×N binary image), a Ramachandran scatter (backbone torsion angles, revealing secondary-structure composition at a glance), and — for AlphaFold structures — a PAE heatmap (pairwise prediction confidence).

— Structural neighborhood —

Foldseek's 3Di representation compresses backbone geometry into a per-residue letter drawn from a learned twenty-state alphabet. It captures the tertiary interaction pattern around each residue — which residues are packed against it in space, regardless of where they are in sequence.

Structural nearest neighbors (via Foldseek easy-search vs the PDB). Reported per hit: target PDB id, E-value, and alignment TM-score. A TM-score above ~0.5 is the conventional threshold for 'same fold'.

— Confidence and disorder —

pLDDT (predicted Local Distance Difference Test) is AlphaFold's per-residue confidence score, ranging from 0 to 100. Values above 90 indicate high confidence (typically well-packed cores); 70–90 is confident; 50–70 low confidence; below 50 usually means the region is disordered or the prediction is unreliable there. AlphaFold stores pLDDT in the mmCIF B-factor column.

For experimental (PDB) structures, the B-factor (temperature factor) quantifies the positional spread of each atom in the crystal — a combination of thermal vibration and static disorder — in units of Å². High B-factors mark flexible loops or poorly resolved regions; low B-factors mark the rigid, well-ordered core.

Predicted Aligned Error (PAE) is an AlphaFold confidence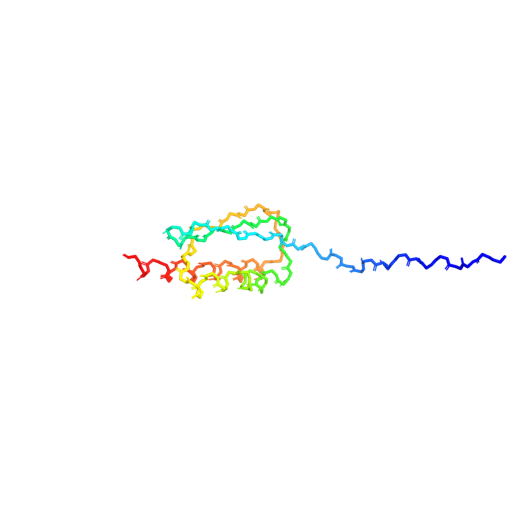 matrix: entry (i, j) is the expected error in the position of residue j, in ångströms, when the prediction is superimposed on the true structure at residue i. Low PAE within a block of residues means that block is internally rigid and well-predicted; high PAE between two blocks means their relative placement is uncertain even if each block individually is confident.